Protein AF-A0A2J8L6J0-F1 (afdb_monomer)

Structure (mmCIF, N/CA/C/O backbone):
data_AF-A0A2J8L6J0-F1
#
_entry.id   AF-A0A2J8L6J0-F1
#
loop_
_atom_site.group_PDB
_atom_site.id
_atom_site.type_symbol
_atom_site.label_atom_id
_atom_site.label_alt_id
_atom_site.label_comp_id
_atom_site.label_asym_id
_atom_site.label_entity_id
_atom_site.label_seq_id
_atom_site.pdbx_PDB_ins_code
_atom_site.Cartn_x
_atom_site.Cartn_y
_atom_site.Cartn_z
_atom_site.occupancy
_atom_site.B_iso_or_equiv
_atom_site.auth_seq_id
_atom_site.auth_comp_id
_atom_site.a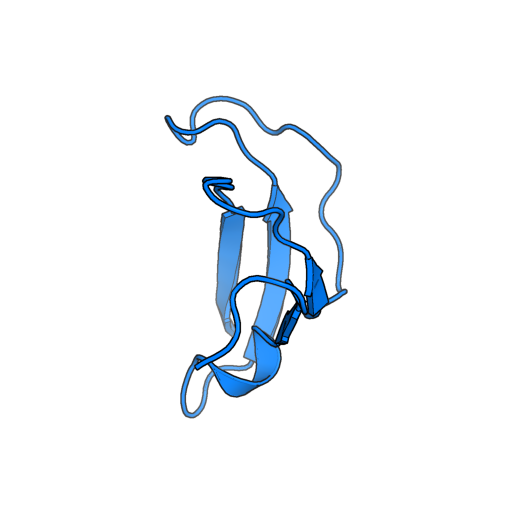uth_asym_id
_atom_site.auth_atom_id
_atom_site.pdbx_PDB_model_num
ATOM 1 N N . CYS A 1 1 ? -23.156 -0.523 2.504 1.00 54.66 1 CYS A N 1
ATOM 2 C CA . CYS A 1 1 ? -21.833 -0.006 2.905 1.00 54.66 1 CYS A CA 1
ATOM 3 C C . CYS A 1 1 ? -21.427 -0.755 4.169 1.00 54.66 1 CYS A C 1
ATOM 5 O O . CYS A 1 1 ? -22.109 -0.600 5.174 1.00 54.66 1 CYS A O 1
ATOM 7 N N . THR A 1 2 ? -20.443 -1.651 4.097 1.00 63.03 2 THR A N 1
ATOM 8 C CA . THR A 1 2 ? -20.023 -2.508 5.220 1.00 63.03 2 THR A CA 1
ATOM 9 C C . THR A 1 2 ? -18.525 -2.345 5.425 1.00 63.03 2 THR A C 1
ATOM 11 O O . THR A 1 2 ? -17.769 -2.500 4.472 1.00 63.03 2 THR A O 1
ATOM 14 N N . THR A 1 3 ? -18.089 -2.065 6.648 1.00 58.69 3 THR A N 1
ATOM 15 C CA . THR A 1 3 ? -16.667 -1.943 7.010 1.00 58.69 3 THR A CA 1
ATOM 16 C C . THR A 1 3 ? -16.037 -3.275 7.431 1.00 58.69 3 THR A C 1
ATOM 18 O O . THR A 1 3 ? -14.857 -3.306 7.741 1.00 58.69 3 THR A O 1
ATOM 21 N N . SER A 1 4 ? -16.804 -4.372 7.447 1.00 59.06 4 SER A N 1
ATOM 22 C CA . SER A 1 4 ? -16.408 -5.662 8.035 1.00 59.06 4 SER A CA 1
ATOM 23 C C . SER A 1 4 ? -16.020 -6.753 7.035 1.00 59.06 4 SER A C 1
ATOM 25 O O . SER A 1 4 ? -15.600 -7.824 7.455 1.00 59.06 4 SER A O 1
ATOM 27 N N . GLN A 1 5 ? -16.203 -6.528 5.730 1.00 66.94 5 GLN A N 1
ATOM 28 C CA . GLN A 1 5 ? -15.907 -7.552 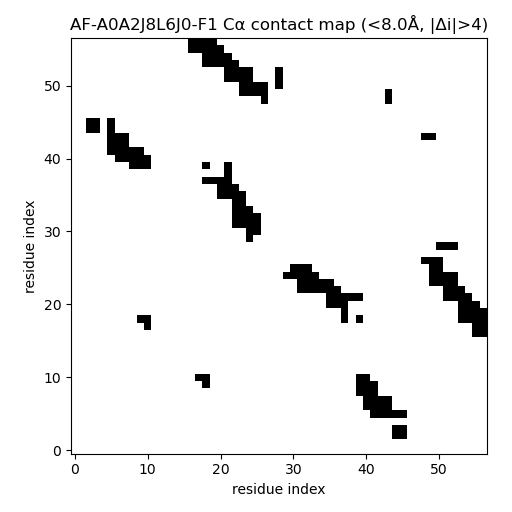4.720 1.00 66.94 5 GLN A CA 1
ATOM 29 C C . GLN A 1 5 ? -14.570 -7.344 4.007 1.00 66.94 5 GLN A C 1
ATOM 31 O O . GLN A 1 5 ? -14.123 -8.280 3.354 1.00 66.94 5 GLN A O 1
ATOM 36 N N . GLY A 1 6 ? -13.940 -6.167 4.155 1.00 76.69 6 GLY A N 1
ATOM 37 C CA . GLY A 1 6 ? -12.528 -5.872 3.862 1.00 76.69 6 GLY A CA 1
ATOM 38 C C . GLY A 1 6 ? -12.000 -6.140 2.449 1.00 76.69 6 GLY A C 1
ATOM 39 O O . GLY A 1 6 ? -10.906 -5.707 2.116 1.00 76.69 6 GLY A O 1
ATOM 40 N N . LYS A 1 7 ? -12.742 -6.845 1.595 1.00 85.62 7 LYS A N 1
ATOM 41 C CA . LYS A 1 7 ? -12.254 -7.373 0.328 1.00 85.62 7 LYS A CA 1
ATOM 42 C C . LYS A 1 7 ? -12.515 -6.387 -0.802 1.00 85.62 7 LYS A C 1
ATOM 44 O O . LYS A 1 7 ? -13.661 -6.057 -1.104 1.00 85.62 7 LYS A O 1
ATOM 49 N N . VAL A 1 8 ? -11.443 -5.974 -1.462 1.00 84.75 8 VAL A N 1
ATOM 50 C CA . VAL A 1 8 ? -11.450 -5.104 -2.635 1.00 84.75 8 VAL A CA 1
ATOM 51 C C . VAL A 1 8 ? -10.896 -5.882 -3.824 1.00 84.75 8 VAL A C 1
ATOM 53 O O . VAL A 1 8 ? -9.752 -6.334 -3.803 1.00 84.75 8 VAL A O 1
ATOM 56 N N . ALA A 1 9 ? -11.709 -6.026 -4.871 1.00 86.38 9 ALA A N 1
ATOM 57 C CA . ALA A 1 9 ? -11.290 -6.617 -6.137 1.00 86.38 9 ALA A CA 1
ATOM 58 C C . ALA A 1 9 ? -10.708 -5.526 -7.052 1.00 86.38 9 ALA A C 1
ATOM 60 O O . ALA A 1 9 ? -11.449 -4.749 -7.657 1.00 86.38 9 ALA A O 1
ATOM 61 N N . LEU A 1 10 ? -9.377 -5.456 -7.162 1.00 87.00 10 LEU A N 1
ATOM 62 C CA . LEU A 1 10 ? -8.696 -4.473 -8.015 1.00 87.00 10 LEU A CA 1
ATOM 63 C C . LEU A 1 10 ? -8.883 -4.738 -9.511 1.00 87.00 10 LEU A C 1
ATOM 65 O O . LEU A 1 10 ? -8.839 -3.792 -10.293 1.00 87.00 10 LEU A O 1
ATOM 69 N N . GLY A 1 11 ? -9.116 -5.991 -9.910 1.00 83.12 11 GLY A N 1
ATOM 70 C CA . GLY A 1 11 ? -9.251 -6.372 -11.320 1.00 83.12 11 GLY A CA 1
ATOM 71 C C . GLY A 1 11 ? -10.429 -5.697 -12.029 1.00 83.12 11 GLY A C 1
ATOM 72 O O . GLY A 1 11 ? -10.366 -5.456 -13.223 1.00 83.12 11 GLY A O 1
ATOM 73 N N . SER A 1 12 ? -11.482 -5.331 -11.294 1.00 82.00 12 SER A N 1
ATOM 74 C CA . SER A 1 12 ? -12.649 -4.616 -11.829 1.00 82.00 12 SER A CA 1
ATOM 75 C C . SER A 1 12 ? -12.675 -3.126 -11.471 1.00 82.00 12 SER A C 1
ATOM 77 O O . SER A 1 12 ? -13.657 -2.447 -11.762 1.00 82.00 12 SER A O 1
ATOM 79 N N . LEU A 1 13 ? -11.642 -2.615 -10.792 1.00 88.00 13 LEU A N 1
ATOM 80 C CA . LEU A 1 13 ? -11.593 -1.220 -10.345 1.00 88.00 13 LEU 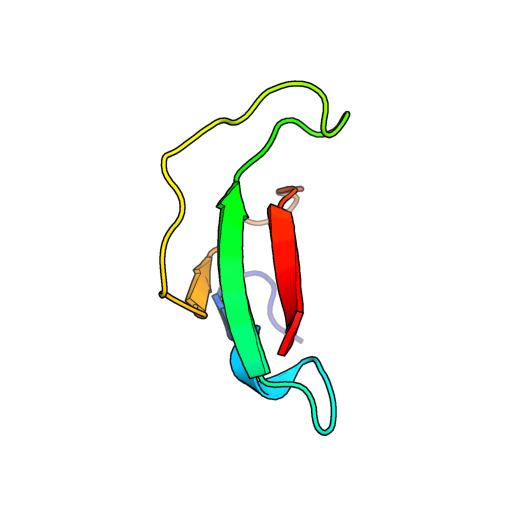A CA 1
ATOM 81 C C . LEU A 1 13 ? -11.219 -0.268 -11.493 1.00 88.00 13 LEU A C 1
ATOM 83 O O . LEU A 1 13 ? -11.682 0.871 -11.532 1.00 88.00 13 LEU A O 1
ATOM 87 N N . PHE A 1 14 ? -10.384 -0.735 -12.423 1.00 88.00 14 PHE A N 1
ATOM 88 C CA . PHE A 1 14 ? -9.893 0.044 -13.556 1.00 88.00 14 PHE A CA 1
ATOM 89 C C . PHE A 1 14 ? -10.638 -0.361 -14.829 1.00 88.00 14 PHE A C 1
ATOM 91 O O . PHE A 1 14 ? -10.609 -1.512 -15.251 1.00 88.00 14 PHE A O 1
ATOM 98 N N . HIS A 1 15 ? -11.339 0.587 -15.447 1.00 87.81 15 HIS A N 1
ATOM 99 C CA . HIS A 1 15 ? -12.136 0.303 -16.635 1.00 87.81 15 HIS A CA 1
ATOM 100 C C . HIS A 1 15 ? -11.247 0.165 -17.880 1.00 87.81 15 HIS A C 1
ATOM 102 O O . HIS A 1 15 ? -10.625 1.139 -18.303 1.00 87.81 15 HIS A O 1
ATOM 108 N N . GLY A 1 16 ? -11.233 -1.025 -18.489 1.00 85.38 16 GLY A N 1
ATOM 109 C CA . GLY A 1 16 ? -10.490 -1.297 -19.725 1.00 85.38 16 GLY A CA 1
ATOM 110 C C . GLY A 1 16 ? -8.974 -1.423 -19.548 1.00 85.38 16 GLY A C 1
ATOM 111 O O . GLY A 1 16 ? -8.251 -1.248 -20.523 1.00 85.38 16 GLY A O 1
ATOM 112 N N . LEU A 1 17 ? -8.502 -1.683 -18.324 1.00 87.19 17 LEU A N 1
ATOM 113 C CA . LEU A 1 17 ? -7.094 -1.925 -18.007 1.00 87.19 17 LEU A CA 1
ATOM 114 C C . LEU A 1 17 ? -6.985 -3.149 -17.103 1.00 87.19 17 LEU A C 1
ATOM 116 O O . LEU A 1 17 ? -7.632 -3.186 -16.054 1.00 87.19 17 LEU A O 1
ATOM 120 N N . ASP A 1 18 ? -6.131 -4.102 -17.472 1.00 87.38 18 ASP A N 1
ATOM 121 C CA . ASP A 1 18 ? -5.891 -5.286 -16.655 1.00 87.38 18 ASP A CA 1
ATOM 122 C C . ASP A 1 18 ? -4.744 -5.034 -15.672 1.00 87.38 18 ASP A C 1
ATOM 124 O O . ASP A 1 18 ? -3.708 -4.438 -15.990 1.00 87.38 18 ASP A O 1
ATOM 128 N N . VAL A 1 19 ? -4.916 -5.498 -14.434 1.00 87.62 19 VAL A N 1
ATOM 129 C CA . VAL A 1 19 ? -3.867 -5.418 -13.413 1.00 87.62 19 VAL A CA 1
ATOM 130 C C . VAL A 1 19 ? -2.873 -6.552 -13.651 1.00 87.62 19 VAL A C 1
ATOM 132 O O . VAL A 1 19 ? -3.097 -7.690 -13.251 1.00 87.62 19 VAL A O 1
ATOM 135 N N . VAL A 1 20 ? -1.750 -6.230 -14.290 1.00 88.00 20 VAL A N 1
ATOM 136 C CA . VAL A 1 20 ? -0.687 -7.193 -14.623 1.00 88.00 20 VAL A CA 1
ATOM 137 C C . VAL A 1 20 ? 0.154 -7.548 -13.398 1.00 88.00 20 VAL A C 1
ATOM 139 O O . VAL A 1 20 ? 0.702 -8.644 -13.306 1.00 88.00 20 VAL A O 1
ATOM 142 N N . PHE A 1 21 ? 0.314 -6.604 -12.470 1.00 86.81 21 PHE A N 1
ATOM 143 C CA . PHE A 1 21 ? 1.245 -6.741 -11.355 1.00 86.81 21 PHE A CA 1
ATOM 144 C C . PHE A 1 21 ? 0.833 -5.867 -10.178 1.00 86.81 21 PHE A C 1
ATOM 146 O O . PHE A 1 21 ? 0.550 -4.679 -10.358 1.00 86.81 21 PHE A O 1
ATOM 153 N N . LEU A 1 22 ? 0.876 -6.439 -8.975 1.00 90.81 22 LEU A N 1
ATOM 154 C CA . LEU A 1 22 ? 0.538 -5.760 -7.731 1.00 90.81 22 LEU A CA 1
ATOM 155 C C . LEU A 1 22 ? 1.655 -5.952 -6.704 1.00 90.81 22 LEU A C 1
ATOM 157 O O . LEU A 1 22 ? 1.968 -7.077 -6.319 1.00 90.81 22 LEU A O 1
ATOM 161 N N . GLN A 1 23 ? 2.255 -4.850 -6.251 1.00 92.50 23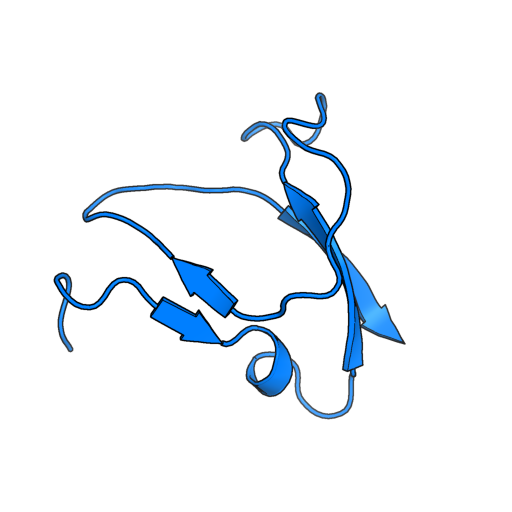 GLN A N 1
ATOM 162 C CA . GLN A 1 23 ? 3.345 -4.860 -5.276 1.00 92.50 23 GLN A CA 1
ATOM 163 C C . GLN A 1 23 ? 2.984 -4.029 -4.039 1.00 92.50 23 GLN A C 1
ATOM 165 O O . GLN A 1 23 ? 2.851 -2.809 -4.156 1.00 92.50 23 GLN A O 1
ATOM 170 N N . PRO A 1 24 ? 2.870 -4.648 -2.853 1.00 93.19 24 PRO A N 1
ATOM 171 C CA . PRO A 1 24 ? 2.670 -3.922 -1.602 1.00 93.19 24 PRO A CA 1
ATOM 172 C C . PRO A 1 24 ? 3.886 -3.059 -1.247 1.00 93.19 24 PRO A C 1
ATOM 174 O O . PRO A 1 24 ? 5.034 -3.506 -1.341 1.00 93.19 24 PRO A O 1
ATOM 177 N N . THR A 1 25 ? 3.650 -1.825 -0.811 1.00 94.81 25 THR A N 1
ATOM 178 C CA . THR A 1 25 ? 4.693 -0.858 -0.438 1.00 94.81 25 THR A CA 1
ATOM 179 C C . THR A 1 25 ? 4.331 -0.101 0.833 1.00 94.81 25 THR A C 1
ATOM 181 O O . THR A 1 25 ? 3.173 -0.082 1.241 1.00 94.81 25 THR A O 1
ATOM 184 N N . SER A 1 26 ? 5.311 0.573 1.436 1.00 95.12 26 SER A N 1
ATOM 185 C CA . SER A 1 26 ? 5.091 1.549 2.503 1.00 95.12 26 SER A CA 1
ATOM 186 C C . SER A 1 26 ? 4.191 2.692 2.033 1.00 95.12 26 SER A C 1
ATOM 188 O O . SER A 1 26 ? 4.124 2.977 0.834 1.00 95.12 26 SER A O 1
ATOM 190 N N . LEU A 1 27 ? 3.580 3.405 2.987 1.00 95.50 27 LEU A N 1
ATOM 191 C CA . LEU A 1 27 ? 2.703 4.557 2.720 1.00 95.50 27 LEU A CA 1
ATOM 192 C C . LEU A 1 27 ? 3.364 5.640 1.856 1.00 95.50 27 LEU A C 1
ATOM 194 O O . LEU A 1 27 ? 2.700 6.367 1.127 1.00 95.50 27 LEU A O 1
ATOM 198 N N . THR A 1 28 ? 4.688 5.738 1.932 1.00 94.75 28 THR A N 1
ATOM 199 C CA . THR A 1 28 ? 5.507 6.686 1.172 1.00 94.75 28 THR A CA 1
ATOM 200 C C . THR A 1 28 ? 5.927 6.174 -0.207 1.00 94.75 28 THR A C 1
ATOM 202 O O . THR A 1 28 ? 6.610 6.891 -0.929 1.00 94.75 28 THR A O 1
ATOM 205 N N . LEU A 1 29 ? 5.571 4.938 -0.573 1.00 93.00 29 LEU A N 1
ATOM 206 C CA . LEU A 1 29 ? 5.985 4.240 -1.801 1.00 93.00 29 LEU A CA 1
ATOM 207 C C . LEU A 1 29 ? 7.505 4.020 -1.941 1.00 93.00 29 LEU A C 1
ATOM 209 O O . LEU A 1 29 ? 7.967 3.564 -2.988 1.00 93.00 29 LEU A O 1
ATOM 213 N N . LEU A 1 30 ? 8.285 4.322 -0.899 1.00 94.19 30 LEU A N 1
ATOM 214 C CA . LEU A 1 30 ? 9.748 4.251 -0.925 1.00 94.19 30 LEU A CA 1
ATOM 215 C C . LEU A 1 30 ? 10.278 2.838 -0.676 1.00 94.19 30 LEU A C 1
ATOM 217 O O . LEU A 1 30 ? 11.363 2.508 -1.151 1.00 94.19 30 LEU A O 1
ATOM 221 N N . TYR A 1 31 ? 9.533 2.011 0.062 1.00 92.56 31 TYR A N 1
ATOM 222 C CA . TYR A 1 31 ? 9.980 0.680 0.456 1.00 92.56 31 TYR A CA 1
ATOM 223 C C . TYR A 1 31 ? 8.956 -0.399 0.078 1.00 92.56 31 TYR A C 1
ATOM 225 O O . TYR A 1 31 ? 7.782 -0.269 0.431 1.00 92.56 31 TYR A O 1
ATOM 233 N N . PRO A 1 32 ? 9.360 -1.468 -0.628 1.00 92.75 32 PRO A N 1
ATOM 234 C CA . PRO A 1 32 ? 8.482 -2.593 -0.924 1.00 92.75 32 PRO A CA 1
ATOM 235 C C . PRO A 1 32 ? 8.320 -3.506 0.296 1.00 92.75 32 PRO A C 1
ATOM 237 O O . PR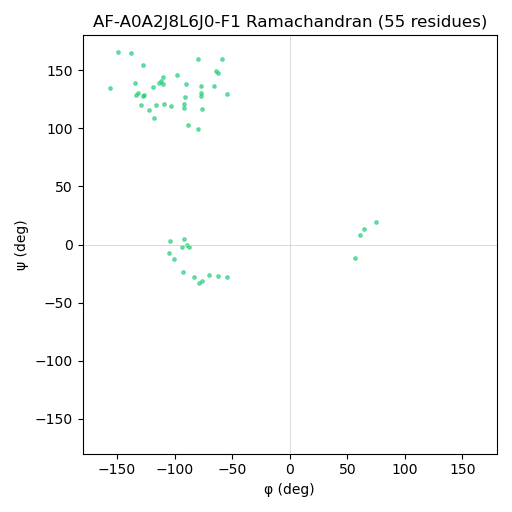O A 1 32 ? 9.306 -3.918 0.894 1.00 92.75 32 PRO A O 1
ATOM 240 N N . LEU A 1 33 ? 7.078 -3.839 0.653 1.00 90.62 33 LEU A N 1
ATOM 241 C CA . LEU A 1 33 ? 6.766 -4.637 1.848 1.00 90.62 33 LEU A CA 1
ATOM 242 C C . LEU A 1 33 ? 6.669 -6.139 1.566 1.00 90.62 33 LEU A C 1
ATOM 244 O O . LEU A 1 33 ? 6.856 -6.945 2.472 1.00 90.62 33 LEU A O 1
ATOM 248 N N . ALA A 1 34 ? 6.381 -6.523 0.323 1.00 88.06 34 ALA A N 1
ATOM 249 C CA . ALA A 1 34 ? 6.287 -7.919 -0.083 1.00 88.06 34 ALA A CA 1
ATOM 250 C C . ALA A 1 34 ? 6.703 -8.098 -1.544 1.00 88.06 34 ALA A C 1
ATOM 252 O O . ALA A 1 34 ? 6.802 -7.130 -2.312 1.00 88.06 34 ALA A O 1
ATOM 253 N N . SER A 1 35 ? 6.934 -9.354 -1.930 1.00 86.62 35 SER A N 1
ATOM 254 C CA . SER A 1 35 ? 7.105 -9.686 -3.335 1.00 86.62 35 SER A CA 1
ATOM 255 C C . SER A 1 35 ? 5.812 -9.397 -4.101 1.00 86.62 35 SER A C 1
ATOM 257 O O . SER A 1 35 ? 4.716 -9.520 -3.548 1.00 86.62 35 SER A O 1
ATOM 259 N N . PRO A 1 36 ? 5.923 -9.043 -5.380 1.00 86.38 36 PRO A N 1
ATOM 260 C CA . PRO A 1 36 ? 4.757 -8.807 -6.205 1.00 86.38 36 PRO A CA 1
ATOM 261 C C . PRO A 1 36 ? 3.897 -10.058 -6.349 1.00 86.38 36 PRO A C 1
ATOM 263 O O . PRO A 1 36 ? 4.415 -11.175 -6.386 1.00 86.38 36 PRO A O 1
ATOM 266 N N . SER A 1 37 ? 2.591 -9.860 -6.471 1.00 83.12 37 SER A N 1
ATOM 267 C CA . SER A 1 37 ? 1.624 -10.929 -6.684 1.00 83.12 37 SER A CA 1
ATOM 268 C C . SER A 1 37 ? 0.739 -10.630 -7.891 1.00 83.12 37 SER A C 1
ATOM 270 O O . SER A 1 37 ? 0.507 -9.469 -8.232 1.00 83.12 37 SER A O 1
ATOM 272 N N . ASN A 1 38 ? 0.215 -11.694 -8.497 1.00 81.62 38 ASN A N 1
ATOM 273 C CA . ASN A 1 38 ? -0.792 -11.617 -9.558 1.00 81.62 38 ASN A CA 1
ATOM 274 C C . ASN A 1 38 ? -2.222 -11.691 -8.995 1.00 81.62 38 ASN A C 1
ATOM 276 O O . ASN A 1 38 ? -3.182 -11.786 -9.753 1.00 81.62 38 ASN A O 1
ATOM 280 N N . SER A 1 39 ? -2.372 -11.708 -7.666 1.00 81.06 39 SER A N 1
ATOM 281 C CA . SER A 1 39 ? -3.687 -11.682 -7.035 1.00 81.06 39 SER A CA 1
ATOM 282 C C . SER A 1 39 ? -4.241 -10.265 -7.096 1.00 81.06 39 SER A C 1
ATOM 284 O O . SER A 1 39 ? -3.589 -9.314 -6.669 1.00 81.06 39 SER A O 1
ATOM 286 N N . THR A 1 40 ? -5.460 -10.129 -7.606 1.00 84.12 40 THR A N 1
ATOM 287 C CA . THR A 1 40 ? -6.181 -8.853 -7.670 1.00 84.12 40 THR A CA 1
ATOM 288 C C . THR A 1 40 ? -7.104 -8.634 -6.475 1.00 84.12 40 THR A C 1
ATOM 290 O O . THR A 1 40 ? -7.755 -7.597 -6.393 1.00 84.12 40 THR A O 1
ATOM 293 N N . ASP A 1 41 ? -7.191 -9.606 -5.569 1.00 87.25 41 ASP A N 1
ATOM 294 C CA . ASP A 1 41 ? -7.976 -9.511 -4.345 1.00 87.25 41 ASP A CA 1
ATOM 295 C C . ASP A 1 41 ? -7.100 -8.986 -3.206 1.00 87.25 41 ASP A C 1
ATOM 297 O O . ASP A 1 41 ? -6.134 -9.641 -2.806 1.00 87.25 41 ASP A O 1
ATOM 301 N N . VAL A 1 42 ? -7.456 -7.818 -2.672 1.00 89.19 42 VAL A N 1
ATOM 302 C CA . VAL A 1 42 ? -6.814 -7.219 -1.496 1.00 89.19 42 VAL A CA 1
ATOM 303 C C . VAL A 1 42 ? -7.805 -7.195 -0.349 1.00 89.19 42 VAL A C 1
ATOM 305 O O . VAL A 1 42 ? -8.985 -6.910 -0.537 1.00 89.19 42 VAL A O 1
ATOM 308 N N . TYR A 1 43 ? -7.314 -7.507 0.841 1.00 89.44 43 TYR A N 1
ATOM 309 C CA . TYR A 1 43 ? -8.089 -7.465 2.064 1.00 89.44 43 TYR A CA 1
ATOM 310 C C . TYR A 1 43 ? -7.597 -6.309 2.941 1.00 89.44 43 TYR A C 1
ATOM 312 O O . TYR A 1 43 ? -6.395 -6.064 3.011 1.00 89.44 43 TYR A O 1
ATOM 320 N N . LEU A 1 44 ? -8.538 -5.588 3.541 1.00 88.94 44 LEU A N 1
ATOM 321 C CA . LEU A 1 44 ? -8.325 -4.405 4.363 1.00 88.94 44 LEU A CA 1
ATOM 322 C C . LEU A 1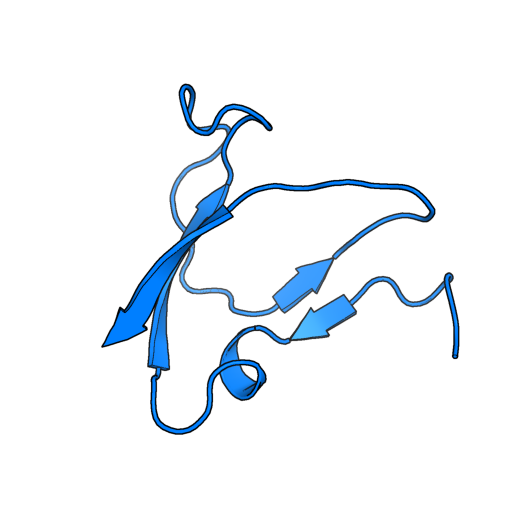 44 ? -9.124 -4.538 5.653 1.00 88.94 44 LEU A C 1
ATOM 324 O O . LEU A 1 44 ? -10.331 -4.789 5.631 1.00 88.94 44 LEU A O 1
ATOM 328 N N . GLU A 1 45 ? -8.459 -4.301 6.769 1.00 90.06 45 GLU A N 1
ATOM 329 C CA . GLU A 1 45 ? -9.092 -4.182 8.071 1.00 90.06 45 GLU A CA 1
ATOM 330 C C . GLU A 1 45 ? -9.727 -2.789 8.263 1.00 90.06 45 GLU A C 1
ATOM 332 O O . GLU A 1 45 ? -9.386 -1.819 7.571 1.00 90.06 45 GLU A O 1
ATOM 337 N N . PRO A 1 46 ? -10.684 -2.640 9.196 1.00 88.88 46 PRO A N 1
ATOM 338 C CA . PRO A 1 46 ? -11.275 -1.345 9.502 1.00 88.88 46 PRO A CA 1
ATOM 339 C C . PRO A 1 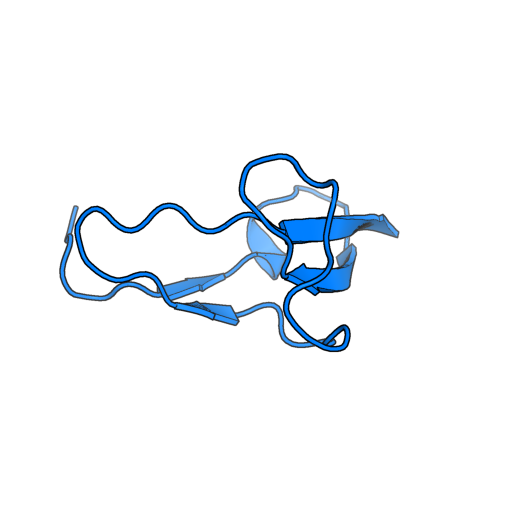46 ? -10.208 -0.301 9.852 1.00 88.88 46 PRO A C 1
ATOM 341 O O . PRO A 1 46 ? -9.375 -0.520 10.727 1.00 88.88 46 PRO A O 1
ATOM 344 N N . MET A 1 47 ? -10.278 0.863 9.198 1.00 91.31 47 MET A N 1
ATOM 345 C CA . MET A 1 47 ? -9.311 1.965 9.338 1.00 91.31 47 MET A CA 1
ATOM 346 C C . MET A 1 47 ? -7.882 1.639 8.858 1.00 91.31 47 MET A C 1
ATOM 348 O O . MET A 1 47 ? -6.964 2.416 9.122 1.00 91.31 47 MET A O 1
ATOM 352 N N . GLU A 1 48 ? -7.680 0.538 8.128 1.00 90.94 48 GLU A N 1
ATOM 353 C CA . GLU A 1 48 ? -6.397 0.221 7.503 1.00 90.94 48 GLU A CA 1
ATOM 354 C C . GLU A 1 48 ? -6.172 1.050 6.232 1.00 90.94 48 GLU A C 1
ATOM 356 O O . GLU A 1 48 ? -7.056 1.202 5.385 1.00 90.94 48 GLU A O 1
ATOM 361 N N . ILE A 1 49 ? -4.949 1.562 6.081 1.00 92.44 49 ILE A N 1
ATOM 362 C CA . ILE A 1 49 ? -4.475 2.193 4.851 1.00 92.44 49 ILE A CA 1
ATOM 363 C C . ILE A 1 49 ? -3.298 1.367 4.346 1.00 92.44 49 ILE A C 1
ATOM 365 O O . ILE A 1 49 ? -2.213 1.401 4.925 1.00 92.44 49 ILE A O 1
ATOM 369 N N . ALA A 1 50 ? -3.514 0.654 3.245 1.00 92.06 50 ALA A N 1
ATOM 370 C 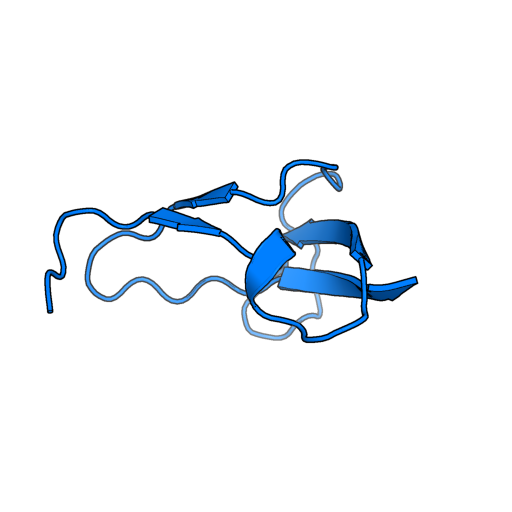CA . ALA A 1 50 ? -2.476 -0.089 2.549 1.00 92.06 50 ALA A CA 1
ATOM 371 C C . ALA A 1 50 ? -2.159 0.570 1.202 1.00 92.06 50 ALA A C 1
ATOM 373 O O . ALA A 1 50 ? -3.034 1.104 0.518 1.00 92.06 50 ALA A O 1
ATOM 374 N N . THR A 1 51 ? -0.888 0.530 0.817 1.00 93.69 51 THR A N 1
ATOM 375 C CA . THR A 1 51 ? -0.380 1.150 -0.409 1.00 93.69 51 THR A CA 1
ATOM 376 C C . THR A 1 51 ? 0.222 0.108 -1.329 1.00 93.69 51 THR A C 1
ATOM 378 O O . THR A 1 51 ? 0.995 -0.749 -0.901 1.00 93.69 51 THR A O 1
ATOM 381 N N . PHE A 1 52 ? -0.116 0.208 -2.613 1.00 92.75 52 PHE A N 1
ATOM 382 C CA . PHE A 1 52 ? 0.303 -0.745 -3.630 1.00 92.75 52 PHE A CA 1
ATOM 383 C C . PHE A 1 52 ? 0.799 -0.006 -4.868 1.00 92.75 52 PHE A C 1
ATOM 385 O O . PHE A 1 52 ? 0.188 0.966 -5.315 1.00 92.75 52 PHE A O 1
ATOM 392 N N . ARG A 1 53 ? 1.890 -0.494 -5.459 1.00 92.25 53 ARG A N 1
ATOM 393 C CA . ARG A 1 53 ? 2.299 -0.132 -6.817 1.00 92.25 53 ARG A CA 1
ATOM 394 C C . ARG A 1 53 ? 1.677 -1.118 -7.793 1.00 92.25 53 ARG A C 1
ATOM 396 O O . ARG A 1 53 ? 1.840 -2.329 -7.647 1.00 92.25 53 ARG A O 1
ATOM 403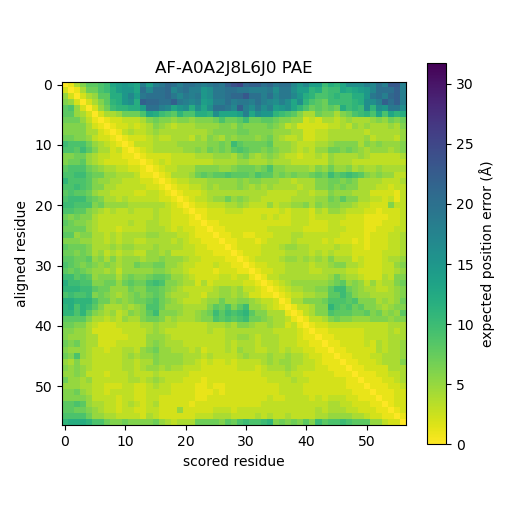 N N . LEU A 1 54 ? 0.986 -0.577 -8.787 1.00 90.88 54 LEU A N 1
ATOM 404 C CA . LEU A 1 54 ? 0.280 -1.339 -9.808 1.00 90.88 54 LEU A CA 1
ATOM 405 C C . LEU A 1 54 ? 0.962 -1.143 -11.159 1.00 90.88 54 LEU A C 1
ATOM 407 O O . LEU A 1 54 ? 1.368 -0.028 -11.495 1.00 90.88 54 LEU A O 1
ATOM 411 N N . ARG A 1 55 ? 1.057 -2.215 -11.945 1.00 90.06 55 ARG A N 1
ATOM 412 C CA . ARG A 1 55 ? 1.311 -2.125 -13.386 1.00 90.06 55 ARG A CA 1
ATOM 413 C C . ARG A 1 55 ? 0.035 -2.514 -14.111 1.00 90.06 55 ARG A C 1
ATOM 415 O O . ARG A 1 55 ? -0.457 -3.624 -13.930 1.00 90.06 55 ARG A O 1
ATOM 422 N N . LEU A 1 56 ? -0.460 -1.591 -14.918 1.00 90.19 56 LEU A N 1
ATOM 423 C CA . LEU A 1 56 ? -1.615 -1.793 -15.780 1.00 90.19 56 LEU A CA 1
ATOM 424 C C . LEU A 1 56 ? -1.120 -2.137 -17.189 1.00 90.19 56 LEU A C 1
ATOM 426 O O . LEU A 1 56 ? -0.050 -1.658 -17.590 1.00 90.19 56 LEU A O 1
ATOM 430 N N . GLY A 1 57 ? -1.857 -2.986 -17.897 1.00 81.56 57 GLY A N 1
ATOM 431 C CA . GLY A 1 57 ? -1.543 -3.442 -19.251 1.00 81.56 57 GLY A CA 1
ATOM 432 C C . GLY A 1 57 ? -2.787 -3.698 -20.076 1.00 81.56 57 GLY A C 1
ATOM 433 O O . GLY A 1 57 ? -3.889 -3.741 -19.483 1.00 81.56 57 GLY A O 1
#

InterPro domains:
  IPR011013 Galactose mutarotase-like domain superfamily [SSF74650] (4-56)

Sequence (57 aa):
CTTSQGKVALGSLFHGLDVVFLQPTSLTLLYPLASPSNSTDVYLEPMEIATFRLRLG

Mean predicted aligned error: 5.01 Å

Foldseek 3Di:
DDQAFQKDQQQPVDPPWGFQKKFWAPPVNPGTPDDIDPHRIGGAHRPDDTDIDTDID

Radius of gyration: 11.87 Å; Cα contacts (8 Å, |Δi|>4): 98; chains: 1; bounding box: 32×18×29 Å

Secondary structure (DSSP, 8-state):
--SSS-EEEGGGTSTT--EEEEEEE-TTSSSB-S--B---EEE--TT---EEEEEE-

Solvent-accessible surface area (backbone atoms only — not comparable to full-atom values): 3635 Å² total; per-residue (Å²): 143,74,70,84,72,36,68,44,61,53,56,78,68,44,89,96,40,43,67,67,36,37,26,42,25,40,91,81,68,80,44,76,75,50,79,68,40,78,68,45,71,45,78,44,60,75,94,59,86,85,37,69,52,74,42,73,91

pLDDT: mean 86.26, std 9.0, range [54.66, 95.5]

Organism: Pan troglodytes (NCBI:txid9598)